Protein AF-A0AAW7JNL6-F1 (afdb_monomer_lite)

Foldseek 3Di:
DVVVVVVVVLVCLLVQQLCCCVVPPVQPSVLLVQQNVVLSVLLVVLVVCCVVDVDPDPSVVSSVVSLCVCCDPVHPCNVVNCSNNVSGDPVSSVVVVVVVVVVVCVVVVVVCVVCVVVVVVVVVCVVVVVVVVVVVVVVVVCVVVVVD

Secondary structure (DSSP, 8-state):
-HHHHHHHHHHHHHHHHHHHHHHHH---HHHHHHHHHHHHHHHHHHHHHHHHS-----HHHHHHHHHHHHHSTT-TTHHHHHHHHHTS-THHHHHHHHHHHHHHHGGGHHHHHHHHHHHHHHHHHHHHHHHHHHHHHHHHHHHHHT--

Radius of gyration: 18.97 Å; chains: 1; bounding box: 42×43×53 Å

Organism: NCBI:txid1720204

Structure (mmCIF, N/CA/C/O backbone):
data_AF-A0AAW7JNL6-F1
#
_entry.id   AF-A0AAW7JNL6-F1
#
loop_
_atom_site.group_PDB
_atom_site.id
_atom_site.type_symbol
_atom_site.label_atom_id
_atom_site.label_alt_id
_atom_site.label_comp_id
_atom_site.label_asym_id
_atom_site.label_entity_id
_atom_site.label_seq_id
_atom_site.pdbx_PDB_ins_code
_atom_site.Cartn_x
_atom_site.Cartn_y
_atom_site.C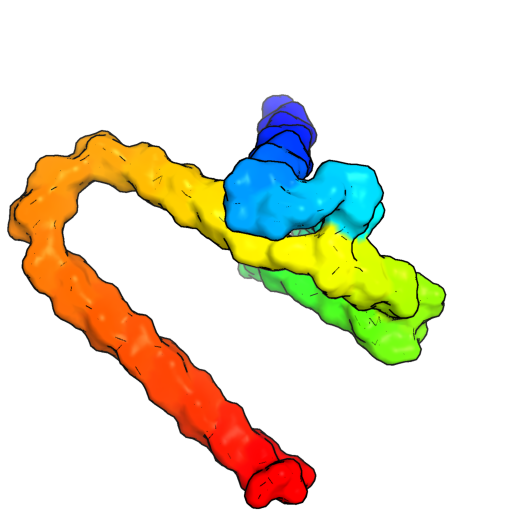artn_z
_atom_site.occupancy
_atom_site.B_iso_or_equiv
_atom_site.auth_seq_id
_atom_site.auth_comp_id
_atom_site.auth_asym_id
_atom_site.auth_atom_id
_atom_site.pdbx_PDB_model_num
ATOM 1 N N . MET A 1 1 ? 9.157 23.268 -0.151 1.00 46.31 1 MET A N 1
ATOM 2 C CA . MET A 1 1 ? 8.656 22.507 1.013 1.00 46.31 1 MET A CA 1
ATOM 3 C C . MET A 1 1 ? 7.964 21.229 0.531 1.00 46.31 1 MET A C 1
ATOM 5 O O . MET A 1 1 ? 8.591 20.184 0.580 1.00 46.31 1 MET A O 1
ATOM 9 N N . ARG A 1 2 ? 6.799 21.315 -0.133 1.00 61.38 2 ARG A N 1
ATOM 10 C CA . ARG A 1 2 ? 6.003 20.145 -0.571 1.00 61.38 2 ARG A CA 1
ATOM 11 C C . ARG A 1 2 ? 6.712 19.130 -1.494 1.00 61.38 2 ARG A C 1
ATOM 13 O O . ARG A 1 2 ? 6.505 17.939 -1.344 1.00 61.38 2 ARG A O 1
ATOM 20 N N . ASN A 1 3 ? 7.570 19.555 -2.430 1.00 63.66 3 ASN A N 1
ATOM 21 C CA . ASN A 1 3 ? 8.227 18.622 -3.372 1.00 63.66 3 ASN A CA 1
ATOM 22 C C . ASN A 1 3 ? 9.334 17.758 -2.727 1.00 63.66 3 ASN A C 1
ATOM 24 O O . ASN A 1 3 ? 9.600 16.662 -3.210 1.00 63.66 3 ASN A O 1
ATOM 28 N N . ILE A 1 4 ? 9.973 18.244 -1.655 1.00 69.31 4 ILE A N 1
ATOM 29 C CA . ILE A 1 4 ? 11.044 17.518 -0.946 1.00 69.31 4 ILE A CA 1
ATOM 30 C C . ILE A 1 4 ? 10.434 16.409 -0.081 1.00 69.31 4 ILE A C 1
ATOM 32 O O . ILE A 1 4 ? 10.957 15.302 -0.050 1.00 69.31 4 ILE A O 1
ATOM 36 N N . GLU A 1 5 ? 9.284 16.678 0.541 1.00 74.12 5 GLU A N 1
ATOM 37 C CA . GLU A 1 5 ? 8.499 15.686 1.287 1.00 74.12 5 GLU A CA 1
ATOM 38 C C . GLU A 1 5 ? 8.066 14.526 0.383 1.00 74.12 5 GLU A C 1
ATOM 40 O O . GLU A 1 5 ? 8.262 13.368 0.733 1.00 74.12 5 GLU A O 1
ATOM 45 N N . TRP A 1 6 ? 7.559 14.818 -0.819 1.00 70.38 6 TRP A N 1
ATOM 46 C CA . TRP A 1 6 ? 7.197 13.782 -1.791 1.00 70.38 6 TRP A CA 1
ATOM 47 C C . TRP A 1 6 ? 8.393 12.932 -2.224 1.00 70.38 6 TRP A C 1
ATOM 49 O O . TRP A 1 6 ? 8.285 11.709 -2.268 1.00 70.38 6 TRP A O 1
ATOM 59 N N . ALA A 1 7 ? 9.539 13.557 -2.504 1.00 74.31 7 ALA A N 1
ATOM 60 C CA . ALA A 1 7 ? 10.760 12.833 -2.852 1.00 74.31 7 ALA A CA 1
ATOM 61 C C . ALA A 1 7 ? 11.246 11.941 -1.696 1.00 74.31 7 ALA A C 1
ATOM 63 O O . ALA A 1 7 ? 11.617 10.790 -1.919 1.00 74.31 7 ALA A O 1
ATOM 64 N N . PHE A 1 8 ? 11.182 12.442 -0.460 1.00 78.81 8 PHE A N 1
ATOM 65 C CA . PHE A 1 8 ? 11.526 11.677 0.735 1.00 78.81 8 PHE A CA 1
ATOM 66 C C . PHE A 1 8 ? 10.579 10.489 0.948 1.00 78.81 8 PHE A C 1
ATOM 68 O O . PHE A 1 8 ? 11.044 9.384 1.205 1.00 78.81 8 PHE A O 1
ATOM 75 N N . LEU A 1 9 ? 9.267 10.679 0.771 1.00 79.38 9 LEU A N 1
ATOM 76 C CA . LEU A 1 9 ? 8.271 9.607 0.875 1.00 79.38 9 LEU A CA 1
ATOM 77 C C . LEU A 1 9 ? 8.468 8.528 -0.194 1.00 79.38 9 LEU A C 1
ATOM 79 O O . LEU A 1 9 ? 8.360 7.343 0.115 1.00 79.38 9 LEU A O 1
ATOM 83 N N . PHE A 1 10 ? 8.801 8.911 -1.429 1.00 80.06 10 PHE A N 1
ATOM 84 C CA . PHE A 1 10 ? 9.119 7.950 -2.486 1.00 80.06 10 PHE A CA 1
ATOM 85 C C . PHE A 1 10 ? 10.382 7.152 -2.188 1.00 80.06 10 PHE A C 1
ATOM 87 O O . PHE A 1 10 ? 10.398 5.938 -2.376 1.00 80.06 10 PHE A O 1
ATOM 94 N N . LEU A 1 11 ? 11.424 7.818 -1.694 1.00 81.06 11 LEU A N 1
ATOM 95 C CA . LEU A 1 11 ? 12.680 7.170 -1.345 1.00 81.06 11 LEU A CA 1
ATOM 96 C C . LEU A 1 11 ? 12.504 6.228 -0.145 1.00 81.06 11 LEU A C 1
ATOM 98 O O . LEU A 1 11 ? 12.941 5.080 -0.191 1.00 81.06 11 LEU A O 1
ATOM 102 N N . LEU A 1 12 ? 11.782 6.674 0.886 1.00 81.88 12 LEU A N 1
ATOM 103 C CA . LEU A 1 12 ? 11.436 5.868 2.055 1.00 81.88 12 LEU A CA 1
ATOM 104 C C . LEU A 1 12 ? 10.569 4.662 1.673 1.00 81.88 12 LEU A C 1
ATOM 106 O O . LEU A 1 12 ? 10.811 3.559 2.154 1.00 81.88 12 LEU A O 1
ATOM 110 N N . SER A 1 13 ? 9.595 4.850 0.779 1.00 77.94 13 SER A N 1
ATOM 111 C CA . SER A 1 13 ? 8.762 3.766 0.255 1.00 77.94 13 SER A CA 1
ATOM 112 C C . SER A 1 13 ? 9.586 2.769 -0.563 1.00 77.94 13 SER A C 1
ATOM 114 O O . SER A 1 13 ? 9.475 1.572 -0.326 1.00 77.94 13 SER A O 1
ATOM 116 N N . GLY A 1 14 ? 10.465 3.230 -1.458 1.00 77.75 14 GLY A N 1
ATOM 117 C CA . GLY A 1 14 ? 11.331 2.357 -2.256 1.00 77.75 14 GLY A CA 1
ATOM 118 C C . GLY A 1 14 ? 12.281 1.515 -1.400 1.00 77.75 14 GLY A C 1
ATOM 119 O O . GLY A 1 14 ? 12.347 0.298 -1.570 1.00 77.75 14 GLY A O 1
ATOM 120 N N . ILE A 1 15 ? 12.957 2.140 -0.428 1.00 79.69 15 ILE A N 1
ATOM 121 C CA . ILE A 1 15 ? 13.842 1.442 0.520 1.00 79.69 15 ILE A CA 1
ATOM 122 C C . ILE A 1 15 ? 13.037 0.490 1.407 1.00 79.69 15 ILE A C 1
ATOM 124 O O . ILE A 1 15 ? 13.439 -0.654 1.612 1.00 79.69 15 ILE A O 1
ATOM 128 N N . GLY A 1 16 ? 11.882 0.934 1.906 1.00 78.25 16 GLY A N 1
ATOM 129 C CA . GLY A 1 16 ? 11.010 0.116 2.738 1.00 78.25 16 GLY A CA 1
ATOM 130 C C . GLY A 1 16 ? 10.499 -1.123 2.004 1.00 78.25 16 GLY A C 1
ATOM 131 O O . GLY A 1 16 ? 10.463 -2.199 2.591 1.00 78.25 16 GLY A O 1
ATOM 132 N N . ILE A 1 17 ? 10.126 -0.998 0.724 1.00 75.69 17 ILE A N 1
ATOM 133 C CA . ILE A 1 17 ? 9.625 -2.125 -0.073 1.00 75.69 17 ILE A CA 1
ATOM 134 C C . ILE A 1 17 ? 10.772 -3.094 -0.367 1.00 75.69 17 ILE A C 1
ATOM 136 O O . ILE A 1 17 ? 10.586 -4.303 -0.256 1.00 75.69 17 ILE A O 1
ATOM 140 N N . ALA A 1 18 ? 11.971 -2.586 -0.673 1.00 73.69 18 ALA A N 1
ATOM 141 C CA . ALA A 1 18 ? 13.158 -3.417 -0.859 1.00 73.69 18 ALA A CA 1
ATOM 142 C C . ALA A 1 18 ? 13.516 -4.206 0.416 1.00 73.69 18 ALA A C 1
ATOM 144 O O . ALA A 1 18 ? 13.738 -5.414 0.347 1.00 73.69 18 ALA A O 1
ATOM 145 N N . LEU A 1 19 ? 13.498 -3.552 1.584 1.00 75.31 19 LEU A N 1
ATOM 146 C CA . LEU A 1 19 ? 13.718 -4.201 2.881 1.00 75.31 19 LEU A CA 1
ATOM 147 C C . LEU A 1 19 ? 12.630 -5.230 3.201 1.00 75.31 19 LEU A C 1
ATOM 149 O O . LEU A 1 19 ? 12.949 -6.346 3.599 1.00 75.31 19 LEU A O 1
ATOM 153 N N . ALA A 1 20 ? 11.355 -4.890 3.005 1.00 71.88 20 ALA A N 1
ATOM 154 C CA . ALA A 1 20 ? 10.243 -5.796 3.275 1.00 71.88 20 ALA A CA 1
ATOM 155 C C . ALA A 1 20 ? 10.235 -7.013 2.331 1.00 71.88 20 ALA A C 1
ATOM 157 O O . ALA A 1 20 ? 9.916 -8.114 2.773 1.00 71.88 20 ALA A O 1
ATOM 158 N N . ASN A 1 21 ? 10.640 -6.854 1.068 1.00 71.44 21 ASN A N 1
ATOM 159 C CA . ASN A 1 21 ? 10.807 -7.975 0.138 1.00 71.44 21 ASN A CA 1
ATOM 160 C C . ASN A 1 21 ? 11.973 -8.888 0.532 1.00 71.44 21 ASN A C 1
ATOM 162 O O . ASN A 1 21 ? 11.824 -10.109 0.500 1.00 71.44 21 ASN A O 1
ATOM 166 N N . PHE A 1 22 ? 13.102 -8.309 0.949 1.00 67.44 22 PHE A N 1
ATOM 167 C CA . PHE A 1 22 ? 14.281 -9.075 1.352 1.00 67.44 22 PHE A CA 1
ATOM 168 C C . PHE A 1 22 ? 14.066 -9.834 2.668 1.00 67.44 22 PHE A C 1
ATOM 170 O O . PHE A 1 22 ? 14.331 -11.030 2.745 1.00 67.44 22 PHE A O 1
ATOM 177 N N . VAL A 1 23 ? 13.556 -9.146 3.693 1.00 67.56 23 VAL A N 1
ATOM 178 C CA . VAL A 1 23 ? 13.387 -9.693 5.049 1.00 67.56 23 VAL A CA 1
ATOM 179 C C . VAL A 1 23 ? 12.114 -10.530 5.173 1.00 67.56 23 VAL A C 1
ATOM 181 O O . VAL A 1 23 ? 12.109 -11.537 5.870 1.00 67.56 23 VAL A O 1
ATOM 184 N N . GLY A 1 24 ? 11.022 -10.111 4.527 1.00 61.97 24 GLY A N 1
ATOM 185 C CA . GLY A 1 24 ? 9.705 -10.727 4.697 1.00 61.97 24 GLY A CA 1
ATOM 186 C C . GLY A 1 24 ? 9.396 -11.860 3.722 1.00 61.97 24 GLY A C 1
ATOM 187 O O . GLY A 1 24 ? 8.658 -12.771 4.085 1.00 61.97 24 GLY A O 1
ATOM 188 N N . PHE A 1 25 ? 9.935 -11.821 2.498 1.00 61.50 25 PHE A N 1
ATOM 189 C CA . PHE A 1 25 ? 9.510 -12.732 1.426 1.00 61.50 25 PHE A CA 1
ATOM 190 C C . PHE A 1 25 ? 10.648 -13.500 0.743 1.00 61.50 25 PHE A C 1
ATOM 192 O O . PHE A 1 25 ? 10.368 -14.286 -0.157 1.00 61.50 25 PHE A O 1
ATOM 199 N N . HIS A 1 26 ? 11.906 -13.300 1.162 1.00 58.38 26 HIS A N 1
ATOM 200 C CA . HIS A 1 26 ? 13.099 -13.943 0.585 1.00 58.38 26 HIS A CA 1
ATOM 201 C C . HIS A 1 26 ? 13.180 -13.870 -0.952 1.00 58.38 26 HIS A C 1
ATOM 203 O O . HIS A 1 26 ? 13.796 -14.722 -1.590 1.00 58.38 26 HIS A O 1
ATOM 209 N N . VAL A 1 27 ? 12.575 -12.848 -1.563 1.00 60.97 27 VAL A N 1
ATOM 210 C CA . VAL A 1 27 ? 12.735 -12.595 -2.997 1.00 60.97 27 VAL A CA 1
ATOM 211 C C . VAL A 1 27 ? 14.040 -11.834 -3.188 1.00 60.97 27 VAL A C 1
ATOM 213 O O . VAL A 1 27 ? 14.340 -10.900 -2.436 1.00 60.97 27 VAL A O 1
ATOM 216 N N . GLY A 1 28 ? 14.837 -12.233 -4.181 1.00 57.81 28 GLY A N 1
ATOM 217 C CA . GLY A 1 28 ? 16.086 -11.551 -4.492 1.00 57.81 28 GLY A CA 1
ATOM 218 C C . GLY A 1 28 ? 15.834 -10.065 -4.752 1.00 57.81 28 GLY A C 1
ATOM 219 O O . GLY A 1 28 ? 15.008 -9.707 -5.591 1.00 57.81 28 GLY A O 1
ATOM 220 N N . ILE A 1 29 ? 16.573 -9.185 -4.066 1.00 56.88 29 ILE A N 1
ATOM 221 C CA . ILE A 1 29 ? 16.479 -7.718 -4.232 1.00 56.88 29 ILE A CA 1
ATOM 222 C C . ILE A 1 29 ? 16.605 -7.324 -5.713 1.00 56.88 29 ILE A C 1
ATOM 224 O O . ILE A 1 29 ? 15.973 -6.372 -6.157 1.00 56.88 29 ILE A O 1
ATOM 228 N N . ILE A 1 30 ? 17.385 -8.092 -6.477 1.00 57.97 30 ILE A N 1
ATOM 229 C CA . ILE A 1 30 ? 17.647 -7.897 -7.906 1.00 57.97 30 ILE A CA 1
ATOM 230 C C . ILE A 1 30 ? 16.422 -8.251 -8.770 1.00 57.97 30 ILE A C 1
ATOM 232 O O . ILE A 1 30 ? 16.139 -7.535 -9.726 1.00 57.97 30 ILE A O 1
ATOM 236 N N . GLU A 1 31 ? 15.659 -9.290 -8.418 1.00 62.88 31 GLU A N 1
ATOM 237 C CA . GLU A 1 31 ? 14.437 -9.688 -9.140 1.00 62.88 31 GLU A CA 1
ATOM 238 C C . GLU A 1 31 ? 13.250 -8.773 -8.818 1.00 62.88 31 GLU A C 1
ATOM 240 O O . GLU A 1 31 ? 12.417 -8.501 -9.678 1.00 62.88 31 GLU A O 1
ATOM 245 N N . SER A 1 32 ? 13.196 -8.235 -7.595 1.00 63.84 32 SER A N 1
ATOM 246 C CA . SER A 1 32 ? 12.151 -7.294 -7.170 1.00 63.84 32 SER A CA 1
ATOM 247 C C . SER A 1 32 ? 12.419 -5.838 -7.569 1.00 63.84 32 SER A C 1
ATOM 249 O O . SER A 1 32 ? 11.508 -5.013 -7.553 1.00 63.84 32 SER A O 1
ATOM 251 N N . LEU A 1 33 ? 13.652 -5.483 -7.932 1.00 69.94 33 LEU A N 1
ATOM 252 C CA . LEU A 1 33 ? 14.015 -4.121 -8.324 1.00 69.94 33 LEU A CA 1
ATOM 253 C C . LEU A 1 33 ? 13.187 -3.552 -9.497 1.00 69.94 33 LEU A C 1
ATOM 255 O O . LEU A 1 33 ? 12.698 -2.423 -9.364 1.00 69.94 33 LEU A O 1
ATOM 259 N N . PRO A 1 34 ? 12.985 -4.278 -10.621 1.00 70.62 34 PRO A N 1
ATOM 260 C CA . PRO A 1 34 ? 12.262 -3.735 -11.770 1.00 70.62 34 PRO A CA 1
ATOM 261 C C . PRO A 1 34 ? 10.814 -3.380 -11.441 1.00 70.62 34 PRO A C 1
ATOM 263 O O . PRO A 1 34 ? 10.346 -2.315 -11.837 1.00 70.62 34 PRO A O 1
ATOM 266 N N . GLY A 1 35 ? 10.096 -4.192 -10.666 1.00 71.25 35 GLY A N 1
ATOM 267 C CA . GLY A 1 35 ? 8.719 -3.840 -10.331 1.00 71.25 35 GLY A CA 1
ATOM 268 C C . GLY A 1 35 ? 8.611 -2.766 -9.239 1.00 71.25 35 GLY A C 1
ATOM 269 O O . GLY A 1 35 ? 7.657 -1.996 -9.274 1.00 71.25 35 GLY A O 1
ATOM 270 N N . ILE A 1 36 ? 9.588 -2.623 -8.323 1.00 76.62 36 ILE A N 1
ATOM 271 C CA . ILE A 1 36 ? 9.619 -1.480 -7.389 1.00 76.62 36 ILE A CA 1
ATOM 272 C C . ILE A 1 36 ? 9.757 -0.197 -8.207 1.00 76.62 36 ILE A C 1
ATOM 274 O O . ILE A 1 36 ? 9.024 0.763 -7.977 1.00 76.62 36 ILE A O 1
ATOM 278 N N . ALA A 1 37 ? 10.641 -0.198 -9.208 1.00 78.06 37 ALA A N 1
ATOM 279 C CA . ALA A 1 37 ? 10.798 0.926 -10.120 1.00 78.06 37 ALA A CA 1
ATOM 280 C C . ALA A 1 37 ? 9.501 1.220 -10.893 1.00 78.06 37 ALA A C 1
ATOM 282 O O . ALA A 1 37 ? 9.074 2.371 -10.939 1.00 78.06 37 ALA A O 1
ATOM 283 N N . VAL A 1 38 ? 8.823 0.199 -11.430 1.00 78.25 38 VAL A N 1
ATOM 284 C CA . VAL A 1 38 ? 7.528 0.367 -12.117 1.00 78.25 38 VAL A CA 1
ATOM 285 C C . VAL A 1 38 ? 6.469 0.960 -11.182 1.00 78.25 38 VAL A C 1
ATOM 287 O O . VAL A 1 38 ? 5.796 1.921 -11.555 1.00 78.25 38 VAL A O 1
ATOM 290 N N . LEU A 1 39 ? 6.347 0.456 -9.951 1.00 79.44 39 LEU A N 1
ATOM 291 C CA . LEU A 1 39 ? 5.396 0.971 -8.961 1.00 79.44 39 LEU A CA 1
ATOM 292 C C . LEU A 1 39 ? 5.694 2.429 -8.581 1.00 79.44 39 LEU A C 1
ATOM 294 O O . LEU A 1 39 ? 4.767 3.238 -8.481 1.00 79.44 39 LEU A O 1
ATOM 298 N N . LEU A 1 40 ? 6.971 2.789 -8.418 1.00 80.50 40 LEU A N 1
ATOM 299 C CA . LEU A 1 40 ? 7.394 4.166 -8.152 1.00 80.50 40 LEU A CA 1
ATOM 300 C C . LEU A 1 40 ? 7.084 5.093 -9.334 1.00 80.50 40 LEU A C 1
ATOM 302 O O . LEU A 1 40 ? 6.560 6.186 -9.123 1.00 80.50 40 LEU A O 1
ATOM 306 N N . VAL A 1 41 ? 7.334 4.654 -10.571 1.00 81.50 41 VAL A N 1
ATOM 307 C CA . VAL A 1 41 ? 7.034 5.426 -11.788 1.00 81.50 41 VAL A CA 1
ATOM 308 C C . VAL A 1 41 ? 5.530 5.661 -11.933 1.00 81.50 41 VAL A C 1
ATOM 310 O O . VAL A 1 41 ? 5.111 6.798 -12.143 1.00 81.50 41 VAL A O 1
ATOM 313 N N . ILE A 1 42 ? 4.701 4.627 -11.759 1.00 81.69 42 ILE A N 1
ATOM 314 C CA . ILE A 1 42 ? 3.234 4.755 -11.822 1.00 81.69 42 ILE A CA 1
ATOM 315 C C . ILE A 1 42 ? 2.733 5.711 -10.732 1.00 81.69 42 ILE A C 1
ATOM 317 O O . ILE A 1 42 ? 1.901 6.582 -10.992 1.00 81.69 42 ILE A O 1
ATOM 321 N N . SER A 1 43 ? 3.274 5.598 -9.521 1.00 80.81 43 SER A N 1
ATOM 322 C CA . SER A 1 43 ? 2.905 6.463 -8.399 1.00 80.81 43 SER A CA 1
ATOM 323 C C . SER A 1 43 ? 3.315 7.923 -8.631 1.00 80.81 43 SER A C 1
ATOM 325 O O . SER A 1 43 ? 2.564 8.845 -8.303 1.00 80.81 43 SER A O 1
ATOM 327 N N . PHE A 1 44 ? 4.474 8.153 -9.251 1.00 82.12 44 PHE A N 1
ATOM 328 C CA . PHE A 1 44 ? 4.928 9.483 -9.649 1.00 82.12 44 PHE A CA 1
ATOM 329 C C . PHE A 1 44 ? 4.032 10.092 -10.736 1.00 82.12 44 PHE A C 1
ATOM 331 O O . PHE A 1 44 ? 3.613 11.245 -10.613 1.00 82.12 44 PHE A O 1
ATOM 338 N N . LEU A 1 45 ? 3.656 9.312 -11.756 1.00 81.56 45 LEU A N 1
ATOM 339 C CA . LEU A 1 45 ? 2.710 9.748 -12.788 1.00 81.56 45 LEU A CA 1
ATOM 340 C C . LEU A 1 45 ? 1.335 10.085 -12.194 1.00 81.56 45 LEU A C 1
ATOM 342 O O . LEU A 1 45 ? 0.774 11.131 -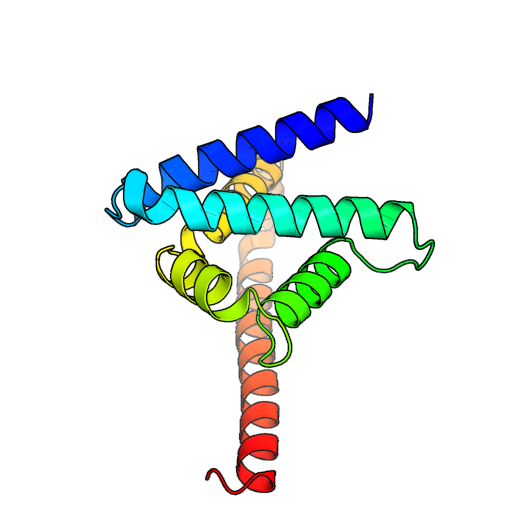12.517 1.00 81.56 45 LEU A O 1
ATOM 346 N N . GLY A 1 46 ? 0.824 9.270 -11.266 1.00 78.56 46 GLY A N 1
ATOM 347 C CA . GLY A 1 46 ? -0.434 9.548 -10.562 1.00 78.56 46 GLY A CA 1
ATOM 348 C C . GLY A 1 46 ? -0.406 10.844 -9.760 1.00 78.56 46 GLY A C 1
ATOM 349 O O . GLY A 1 46 ? -1.371 11.614 -9.781 1.00 78.56 46 GLY A O 1
ATOM 350 N N . MET A 1 47 ? 0.722 11.152 -9.122 1.00 77.62 47 MET A N 1
ATOM 351 C CA . MET A 1 47 ? 0.907 12.431 -8.443 1.00 77.62 47 MET A CA 1
ATOM 352 C C . MET A 1 47 ? 0.925 13.613 -9.416 1.00 77.62 47 MET A C 1
ATOM 354 O O . MET A 1 47 ? 0.271 14.625 -9.155 1.00 77.62 47 MET A O 1
ATOM 358 N N . LEU A 1 48 ? 1.647 13.498 -10.535 1.00 78.81 48 LEU A N 1
ATOM 359 C CA . LEU A 1 48 ? 1.678 14.542 -11.560 1.00 78.81 48 LEU A CA 1
ATOM 360 C C . LEU A 1 48 ? 0.277 14.802 -12.124 1.00 78.81 48 LEU A C 1
ATOM 362 O O . LEU A 1 48 ? -0.149 15.955 -12.187 1.00 78.81 48 LEU A O 1
ATOM 366 N N . CYS A 1 49 ? -0.474 13.745 -12.438 1.00 75.81 49 CYS A N 1
ATOM 367 C CA . CYS A 1 49 ? -1.856 13.851 -12.900 1.00 75.81 49 CYS A CA 1
ATOM 368 C C . CYS A 1 49 ? -2.766 14.526 -11.868 1.00 75.81 49 CYS A C 1
ATOM 370 O O . CYS A 1 49 ? -3.558 15.384 -12.246 1.00 75.81 49 CYS A O 1
ATOM 372 N N . THR A 1 50 ? -2.602 14.233 -10.573 1.00 70.00 50 THR A N 1
ATOM 373 C CA . THR A 1 50 ? -3.377 14.898 -9.506 1.00 70.00 50 THR A CA 1
ATOM 374 C C . THR A 1 50 ? -3.111 16.409 -9.451 1.00 70.00 50 THR A C 1
ATOM 376 O O . THR A 1 50 ? -3.969 17.189 -9.048 1.00 70.00 50 THR A O 1
ATOM 379 N N . LYS A 1 51 ? -1.915 16.851 -9.855 1.00 69.00 51 LYS A N 1
ATOM 380 C CA . LYS A 1 51 ? -1.545 18.273 -9.872 1.00 69.00 51 LYS A CA 1
ATOM 381 C C . LYS A 1 51 ? -2.043 19.006 -11.122 1.00 69.00 51 LYS A C 1
ATOM 383 O O . LYS A 1 51 ? -2.263 20.211 -11.060 1.00 69.00 51 LYS A O 1
ATOM 388 N N . ILE A 1 52 ? -2.190 18.291 -12.239 1.00 69.81 52 ILE A N 1
ATOM 389 C CA . ILE A 1 52 ? -2.637 18.833 -13.532 1.00 69.81 52 ILE A CA 1
ATOM 390 C C . ILE A 1 52 ? -4.169 18.837 -13.624 1.00 69.81 52 ILE A C 1
ATOM 392 O O . ILE A 1 52 ? -4.749 19.757 -14.195 1.00 69.81 52 ILE A O 1
ATOM 396 N N . ILE A 1 53 ? -4.827 17.828 -13.049 1.00 68.38 53 ILE A N 1
ATOM 397 C CA . ILE A 1 53 ? -6.273 17.634 -13.131 1.00 68.38 53 ILE A CA 1
ATOM 398 C C . ILE A 1 53 ? -6.903 18.036 -11.785 1.00 68.38 53 ILE A C 1
ATOM 400 O O . ILE A 1 53 ? -6.762 17.304 -10.807 1.00 68.38 53 ILE A O 1
ATOM 404 N N . PRO A 1 54 ? -7.636 19.165 -11.699 1.00 61.84 54 PRO A N 1
ATOM 405 C CA . PRO A 1 54 ? -8.221 19.676 -10.453 1.00 61.84 54 PRO A CA 1
ATOM 406 C C . PRO A 1 54 ? -9.508 18.937 -10.031 1.00 61.84 54 PRO A C 1
ATOM 408 O O . PRO A 1 54 ? -10.415 19.522 -9.440 1.00 61.84 54 PRO A O 1
ATOM 411 N N . LEU A 1 55 ? -9.621 17.645 -10.338 1.00 66.31 55 LEU A N 1
ATOM 412 C CA . LEU A 1 55 ? -10.700 16.797 -9.838 1.00 66.31 55 LEU A CA 1
ATOM 413 C C . LEU A 1 55 ? -10.363 16.394 -8.394 1.00 66.31 55 LEU A C 1
ATOM 415 O O . LEU A 1 55 ? -9.257 15.926 -8.121 1.00 66.31 55 LEU A O 1
ATOM 419 N N . LYS A 1 56 ? -11.323 16.553 -7.470 1.00 67.56 56 LYS A N 1
ATOM 420 C CA . LYS A 1 56 ? -11.208 16.221 -6.030 1.00 67.56 56 LYS A CA 1
ATOM 421 C C . LYS A 1 56 ? -11.172 14.706 -5.761 1.00 67.56 56 LYS A C 1
ATOM 423 O O . LYS A 1 56 ? -11.819 14.219 -4.838 1.00 67.56 56 LYS A O 1
ATOM 428 N N . LEU A 1 57 ? -10.462 13.948 -6.588 1.00 73.56 57 LEU A N 1
ATOM 429 C CA . LEU A 1 57 ? -10.262 12.521 -6.391 1.00 73.56 57 LEU A CA 1
ATOM 430 C C . LEU A 1 57 ? -9.012 12.289 -5.532 1.00 73.56 57 LEU A C 1
ATOM 432 O O . LEU A 1 57 ? -8.026 13.019 -5.667 1.00 73.56 57 LEU A O 1
ATOM 436 N N . PRO A 1 58 ? -9.034 11.288 -4.638 1.00 77.00 58 PRO A N 1
ATOM 437 C CA . PRO A 1 58 ? -7.852 10.922 -3.873 1.00 77.00 58 PRO A CA 1
ATOM 438 C C . PRO A 1 58 ? -6.734 10.459 -4.818 1.00 77.00 58 PRO A C 1
ATOM 440 O O . PRO A 1 58 ? -6.999 9.801 -5.822 1.00 77.00 58 PRO A O 1
ATOM 443 N N . ILE A 1 59 ? -5.474 10.743 -4.469 1.00 76.62 59 ILE A N 1
ATOM 444 C CA . ILE A 1 59 ? -4.286 10.362 -5.265 1.00 76.62 59 ILE A CA 1
ATOM 445 C C . ILE A 1 59 ? -4.291 8.864 -5.595 1.00 76.62 59 ILE A C 1
ATOM 447 O O . ILE A 1 59 ? -3.954 8.468 -6.708 1.00 76.62 59 ILE A O 1
ATOM 451 N N . VAL A 1 60 ? -4.748 8.040 -4.647 1.00 78.88 60 VAL A N 1
ATOM 452 C CA . VAL A 1 60 ? -4.871 6.585 -4.804 1.00 78.88 60 VAL A CA 1
ATOM 453 C C . VAL A 1 60 ? -5.734 6.214 -6.015 1.00 78.88 60 VAL A C 1
ATOM 455 O O . VAL A 1 60 ? -5.364 5.315 -6.758 1.00 78.88 60 VAL A O 1
ATOM 458 N N . ALA A 1 61 ? -6.824 6.942 -6.282 1.00 82.12 61 ALA A N 1
ATOM 459 C CA . ALA A 1 61 ? -7.677 6.676 -7.439 1.00 82.12 61 ALA A CA 1
ATOM 460 C C . ALA A 1 61 ? -6.943 6.935 -8.765 1.00 82.12 61 ALA A C 1
ATOM 462 O O . ALA A 1 61 ? -7.038 6.127 -9.685 1.00 82.12 61 ALA A O 1
ATOM 463 N N . TYR A 1 62 ? -6.159 8.015 -8.857 1.00 81.25 62 TYR A N 1
ATOM 464 C CA . TYR A 1 62 ? -5.355 8.296 -10.051 1.00 81.25 62 TYR A CA 1
ATOM 465 C C . TYR A 1 62 ? -4.278 7.239 -10.279 1.00 81.25 62 TYR A C 1
ATOM 467 O O . TYR A 1 62 ? -4.112 6.769 -11.402 1.00 81.25 62 TYR A O 1
ATOM 475 N N . VAL A 1 63 ? -3.574 6.835 -9.219 1.00 82.88 63 VAL A N 1
ATOM 476 C CA . VAL A 1 63 ? -2.556 5.777 -9.291 1.00 82.88 63 VAL A CA 1
ATOM 477 C C . VAL A 1 63 ? -3.187 4.454 -9.736 1.00 82.88 63 VAL A C 1
ATOM 479 O O . VAL A 1 63 ? -2.646 3.801 -10.625 1.00 82.88 63 VAL A O 1
ATOM 482 N N . SER A 1 64 ? -4.358 4.086 -9.200 1.00 82.81 64 SER A N 1
ATOM 483 C CA . SER A 1 64 ? -5.089 2.880 -9.613 1.00 82.81 64 SER A CA 1
ATOM 484 C C . SER A 1 64 ? -5.536 2.927 -11.074 1.00 82.81 64 SER A C 1
ATOM 486 O O . SER A 1 64 ? -5.383 1.933 -11.776 1.00 82.81 64 SER A O 1
ATOM 488 N N . ILE A 1 65 ? -6.044 4.064 -11.559 1.00 84.12 65 ILE A N 1
ATOM 489 C CA . ILE A 1 65 ? -6.461 4.211 -12.962 1.00 84.12 65 ILE A CA 1
ATOM 490 C C . ILE A 1 65 ? -5.253 4.108 -13.899 1.00 84.12 65 ILE A C 1
ATOM 492 O O . ILE A 1 65 ? -5.307 3.380 -14.885 1.00 84.12 65 ILE A O 1
ATOM 496 N N . ILE A 1 66 ? -4.148 4.791 -13.591 1.00 83.00 66 ILE A N 1
ATOM 497 C CA . ILE A 1 66 ? -2.932 4.740 -14.416 1.00 83.00 66 ILE A CA 1
ATOM 498 C C . ILE A 1 66 ? -2.322 3.338 -14.394 1.00 83.00 66 ILE A C 1
ATOM 500 O O . ILE A 1 66 ? -1.931 2.835 -15.443 1.00 83.00 66 ILE A O 1
ATOM 504 N N . GLY A 1 67 ? -2.286 2.682 -13.231 1.00 82.06 67 GLY A N 1
ATOM 505 C CA . GLY A 1 67 ? -1.843 1.294 -13.112 1.00 82.06 67 GLY A CA 1
ATOM 506 C C . GLY A 1 67 ? -2.709 0.339 -13.936 1.00 82.06 67 GLY A C 1
ATOM 507 O O . GLY A 1 67 ? -2.175 -0.492 -14.667 1.00 82.06 67 GLY A O 1
ATOM 508 N N . LEU A 1 68 ? -4.036 0.505 -13.892 1.00 82.75 68 LEU A N 1
ATOM 509 C CA . LEU A 1 68 ? -4.971 -0.279 -14.700 1.00 82.75 68 LEU A CA 1
ATOM 510 C C . LEU A 1 68 ? -4.743 -0.053 -16.199 1.00 82.75 68 LEU A C 1
ATOM 512 O O . LEU A 1 68 ? -4.687 -1.017 -16.954 1.00 82.75 68 LEU A O 1
ATOM 516 N N . LEU A 1 69 ? -4.569 1.198 -16.632 1.00 81.06 69 LEU A N 1
ATOM 517 C CA . LEU A 1 69 ? -4.279 1.530 -18.029 1.00 81.06 69 LEU A CA 1
ATOM 518 C C . LEU A 1 69 ? -2.933 0.955 -18.484 1.00 81.06 69 LEU A C 1
ATOM 520 O O . LEU A 1 69 ? -2.850 0.408 -19.580 1.00 81.06 69 LEU A O 1
ATOM 524 N N . ALA A 1 70 ? -1.903 1.017 -17.637 1.00 77.31 70 ALA A N 1
ATOM 525 C CA . ALA A 1 70 ? -0.586 0.457 -17.925 1.00 77.31 70 ALA A CA 1
ATOM 526 C C . ALA A 1 70 ? -0.605 -1.079 -18.032 1.00 77.31 70 ALA A C 1
ATOM 528 O O . ALA A 1 70 ? 0.129 -1.634 -18.850 1.00 77.31 70 ALA A O 1
ATOM 529 N N . ALA A 1 71 ? -1.458 -1.751 -17.249 1.00 75.69 71 ALA A N 1
ATOM 530 C CA . ALA A 1 71 ? -1.643 -3.205 -17.256 1.00 75.69 71 ALA A CA 1
ATOM 531 C C . ALA A 1 71 ? -2.691 -3.705 -18.275 1.00 75.69 71 ALA A C 1
ATOM 533 O O . ALA A 1 71 ? -2.811 -4.913 -18.507 1.00 75.69 71 ALA A O 1
ATOM 534 N N . CYS A 1 72 ? -3.466 -2.799 -18.878 1.00 74.06 72 CYS A N 1
ATOM 535 C CA . CYS A 1 72 ? -4.531 -3.130 -19.819 1.00 74.06 72 CYS A CA 1
ATOM 536 C C . CYS A 1 72 ? -3.955 -3.763 -21.104 1.00 74.06 72 CYS A C 1
ATOM 538 O O . CYS A 1 72 ? -2.904 -3.318 -21.570 1.00 74.06 72 CYS A O 1
ATOM 540 N N . PRO A 1 73 ? -4.634 -4.750 -21.734 1.00 59.84 73 PRO A N 1
ATOM 541 C CA . PRO A 1 73 ? -4.251 -5.348 -23.028 1.00 59.84 73 PRO A CA 1
ATOM 542 C C . PRO A 1 73 ? -3.945 -4.357 -24.158 1.00 59.84 73 PRO A C 1
ATOM 544 O O . PRO A 1 73 ? -3.275 -4.729 -25.113 1.00 59.84 73 PRO A O 1
ATOM 547 N N . VAL A 1 74 ? -4.424 -3.116 -24.058 1.00 63.00 74 VAL A N 1
ATOM 548 C CA . VAL A 1 74 ? -4.216 -2.050 -25.051 1.00 63.00 74 VAL A CA 1
ATOM 549 C C . VAL A 1 74 ? -2.836 -1.376 -24.912 1.00 63.00 74 VAL A C 1
ATOM 551 O O . VAL A 1 74 ? -2.387 -0.693 -25.828 1.00 63.00 74 VAL A O 1
ATOM 554 N N . SER A 1 75 ? -2.139 -1.561 -23.786 1.00 61.12 75 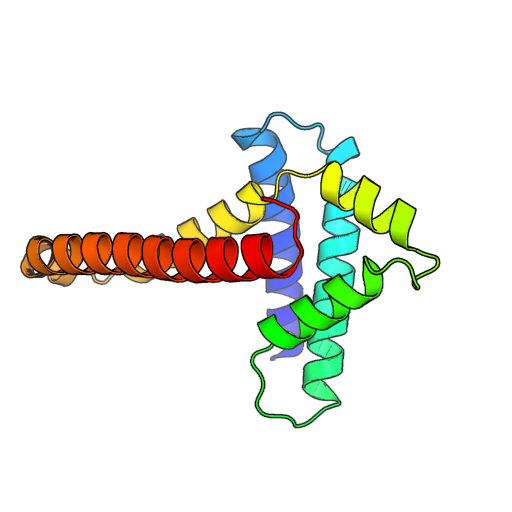SER A N 1
ATOM 555 C CA . SER A 1 75 ? -0.849 -0.920 -23.506 1.00 61.12 75 SER A CA 1
ATOM 556 C C . SER A 1 75 ? 0.336 -1.725 -24.072 1.00 61.12 75 SER A C 1
ATOM 558 O O . SER A 1 75 ? 0.488 -2.898 -23.726 1.00 61.12 75 SER A O 1
ATOM 560 N N . PRO A 1 76 ? 1.247 -1.110 -24.856 1.00 59.78 76 PRO A N 1
ATOM 561 C CA . PRO A 1 76 ? 2.429 -1.780 -25.415 1.00 59.78 76 PRO A CA 1
ATOM 562 C C . PRO A 1 76 ? 3.487 -2.162 -24.363 1.00 59.78 76 PRO A C 1
ATOM 564 O O . PRO A 1 76 ? 4.446 -2.856 -24.679 1.00 59.78 76 PRO A O 1
ATOM 567 N N . ILE A 1 77 ? 3.329 -1.713 -23.111 1.00 70.50 77 ILE A N 1
ATOM 568 C CA . ILE A 1 77 ? 4.272 -1.952 -22.001 1.00 70.50 77 ILE A CA 1
ATOM 569 C C . ILE A 1 77 ? 3.709 -3.016 -21.030 1.00 70.50 77 ILE A C 1
ATOM 571 O O . ILE A 1 77 ? 4.282 -3.292 -19.976 1.00 70.50 77 ILE A O 1
ATOM 575 N N . ARG A 1 78 ? 2.579 -3.648 -21.381 1.00 69.00 78 ARG A N 1
ATOM 576 C CA . ARG A 1 78 ? 1.851 -4.587 -20.521 1.00 69.00 78 ARG A CA 1
ATOM 577 C C . ARG A 1 78 ? 2.701 -5.756 -20.043 1.00 69.00 78 ARG A C 1
ATOM 579 O O . ARG A 1 78 ? 2.741 -5.988 -18.840 1.00 69.00 78 ARG A O 1
ATOM 586 N N . ASP A 1 79 ? 3.353 -6.486 -20.946 1.00 69.12 79 ASP A N 1
ATOM 587 C CA . ASP A 1 79 ? 4.116 -7.686 -20.576 1.00 69.12 79 ASP A CA 1
ATOM 588 C C . ASP A 1 79 ? 5.227 -7.354 -19.580 1.00 69.12 79 ASP A C 1
ATOM 590 O O . ASP A 1 79 ? 5.413 -8.062 -18.594 1.00 69.12 79 ASP A O 1
ATOM 594 N N . PHE A 1 80 ? 5.889 -6.209 -19.761 1.00 71.12 80 PHE A N 1
ATOM 595 C CA . PHE A 1 80 ? 6.908 -5.733 -18.833 1.00 71.12 80 PHE A CA 1
ATOM 596 C C . PHE A 1 80 ? 6.320 -5.330 -17.474 1.00 71.12 80 PHE A C 1
ATOM 598 O O . PHE A 1 80 ? 6.872 -5.703 -16.442 1.00 71.12 80 PHE A O 1
ATOM 605 N N . VAL A 1 81 ? 5.196 -4.604 -17.442 1.00 72.94 81 VAL A N 1
ATOM 606 C CA . VAL A 1 81 ? 4.545 -4.181 -16.186 1.00 72.94 81 VAL A CA 1
ATOM 607 C C . VAL A 1 81 ? 4.003 -5.382 -15.421 1.00 72.94 81 VAL A C 1
ATOM 60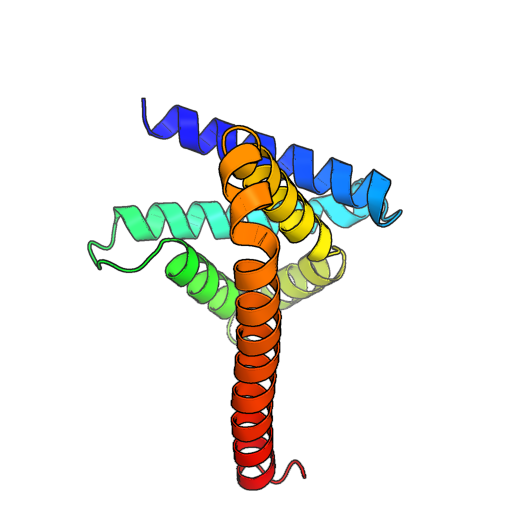9 O O . VAL A 1 81 ? 4.244 -5.497 -14.224 1.00 72.94 81 VAL A O 1
ATOM 612 N N . VAL A 1 82 ? 3.311 -6.298 -16.096 1.00 76.00 82 VAL A N 1
ATOM 613 C CA . VAL A 1 82 ? 2.709 -7.478 -15.467 1.00 76.00 82 VAL A CA 1
ATOM 614 C C . VAL A 1 82 ? 3.787 -8.448 -14.987 1.00 76.00 82 VAL A C 1
ATOM 616 O O . VAL A 1 82 ? 3.701 -8.906 -13.851 1.00 76.00 82 VAL A O 1
ATOM 619 N N . ALA A 1 83 ? 4.832 -8.709 -15.780 1.00 74.00 83 ALA A N 1
ATOM 620 C CA . ALA A 1 83 ? 5.945 -9.556 -15.351 1.00 74.00 83 ALA A CA 1
ATOM 621 C C . ALA A 1 83 ? 6.730 -8.929 -14.187 1.00 74.00 83 ALA A C 1
ATOM 623 O O . ALA A 1 83 ? 7.049 -9.614 -13.218 1.00 74.00 83 ALA A O 1
ATOM 624 N N . SER A 1 84 ? 6.988 -7.618 -14.238 1.00 70.44 84 SER A N 1
ATOM 625 C CA . SER A 1 84 ? 7.748 -6.922 -13.191 1.00 70.44 84 SER A CA 1
ATOM 626 C C . SER A 1 84 ? 6.966 -6.797 -11.884 1.00 70.44 84 SER A C 1
ATOM 628 O O . SER A 1 84 ? 7.545 -6.942 -10.813 1.00 70.44 84 SER A O 1
ATOM 630 N N . VAL A 1 85 ? 5.656 -6.536 -11.944 1.00 73.00 85 VAL A N 1
ATOM 631 C CA . VAL A 1 85 ? 4.796 -6.487 -10.749 1.00 73.00 85 VAL A CA 1
ATOM 632 C C . VAL A 1 85 ? 4.531 -7.895 -10.212 1.00 73.00 85 VAL A C 1
ATOM 634 O O . VAL A 1 85 ? 4.498 -8.075 -8.999 1.00 73.00 85 VAL A O 1
ATOM 637 N N . GLY A 1 86 ? 4.404 -8.898 -11.086 1.00 69.06 86 GLY A N 1
ATOM 638 C CA . GLY A 1 86 ? 4.262 -10.305 -10.700 1.00 69.06 86 GLY A CA 1
ATOM 639 C C . GLY A 1 86 ? 5.500 -10.885 -10.010 1.00 69.06 86 GLY A C 1
ATOM 640 O O . GLY A 1 86 ? 5.369 -11.791 -9.194 1.00 69.06 86 GLY A O 1
ATOM 641 N N . ALA A 1 87 ? 6.686 -10.330 -10.274 1.00 67.69 87 ALA A N 1
ATOM 642 C CA . ALA A 1 87 ? 7.929 -10.687 -9.589 1.00 67.69 87 ALA A CA 1
ATOM 643 C C . ALA A 1 87 ? 8.036 -10.123 -8.155 1.00 67.69 87 ALA A C 1
ATOM 645 O O . ALA A 1 87 ? 9.033 -10.362 -7.473 1.00 67.69 87 ALA A O 1
ATOM 646 N N . ILE A 1 88 ? 7.041 -9.359 -7.682 1.00 70.44 88 ILE A N 1
ATOM 647 C CA . ILE A 1 88 ? 7.071 -8.701 -6.371 1.00 70.44 88 ILE A CA 1
ATOM 648 C C . ILE A 1 88 ? 5.900 -9.130 -5.509 1.00 70.44 88 ILE A C 1
ATOM 650 O O . ILE A 1 88 ? 4.750 -9.186 -5.941 1.00 70.44 88 ILE A O 1
ATOM 654 N N . ASN A 1 89 ? 6.180 -9.299 -4.221 1.00 75.25 89 ASN A N 1
ATOM 655 C CA . ASN A 1 89 ? 5.140 -9.443 -3.221 1.00 75.25 89 ASN A CA 1
ATOM 656 C C . ASN A 1 89 ? 4.521 -8.081 -2.884 1.00 75.25 89 ASN A C 1
ATOM 658 O O . ASN A 1 89 ? 5.099 -7.272 -2.158 1.00 75.25 89 ASN A O 1
ATOM 662 N N . LEU A 1 90 ? 3.293 -7.843 -3.354 1.00 75.75 90 LEU A N 1
ATOM 663 C CA . LEU A 1 90 ? 2.509 -6.644 -3.011 1.00 75.75 90 LEU A CA 1
ATOM 664 C C . LEU A 1 90 ? 2.208 -6.516 -1.507 1.00 75.75 90 LEU A C 1
ATOM 666 O O . LEU A 1 90 ? 1.833 -5.444 -1.032 1.00 75.75 90 LEU A O 1
ATOM 670 N N . THR A 1 91 ? 2.436 -7.580 -0.740 1.00 78.19 91 THR A N 1
ATOM 671 C CA . THR A 1 91 ? 2.377 -7.572 0.721 1.00 78.19 91 THR A CA 1
ATOM 672 C C . THR A 1 91 ? 3.450 -6.673 1.342 1.00 78.19 91 THR A C 1
ATOM 674 O O . THR A 1 91 ? 3.204 -6.089 2.390 1.00 78.19 91 THR A O 1
ATOM 677 N N . ALA A 1 92 ? 4.610 -6.482 0.704 1.00 79.19 92 ALA A N 1
ATOM 678 C CA . ALA A 1 92 ? 5.664 -5.607 1.224 1.00 79.19 92 ALA A CA 1
ATOM 679 C C . ALA A 1 92 ? 5.198 -4.138 1.398 1.00 79.19 92 ALA A C 1
ATOM 681 O O . ALA A 1 92 ? 5.304 -3.610 2.509 1.00 79.19 92 ALA A O 1
ATOM 682 N N . PRO A 1 93 ? 4.609 -3.479 0.376 1.00 78.06 93 PRO A N 1
ATOM 683 C CA . PRO A 1 93 ? 3.958 -2.177 0.542 1.00 78.06 93 PRO A CA 1
ATOM 684 C C . PRO A 1 93 ? 2.868 -2.154 1.626 1.00 78.06 93 PRO A C 1
ATOM 686 O O . PRO A 1 93 ? 2.803 -1.206 2.408 1.00 78.06 93 PRO A O 1
ATOM 689 N N . LEU A 1 94 ? 2.029 -3.196 1.703 1.00 83.31 94 LEU A N 1
ATOM 690 C CA . LEU A 1 94 ? 0.962 -3.310 2.708 1.00 83.31 94 LEU A CA 1
ATOM 691 C C . LEU A 1 94 ? 1.526 -3.348 4.135 1.00 83.31 94 LEU A C 1
ATOM 693 O O . LEU A 1 94 ? 1.006 -2.666 5.017 1.00 83.31 94 LEU A O 1
ATOM 697 N N . THR A 1 95 ? 2.622 -4.075 4.349 1.00 83.69 95 THR A N 1
ATOM 698 C CA . THR A 1 95 ? 3.323 -4.143 5.636 1.00 83.69 95 THR A CA 1
ATOM 699 C C . THR A 1 95 ? 3.851 -2.778 6.064 1.00 83.69 95 THR A C 1
ATOM 701 O O . THR A 1 95 ? 3.710 -2.416 7.230 1.00 83.69 95 THR A O 1
ATOM 704 N N . LEU A 1 96 ? 4.408 -1.981 5.143 1.00 83.38 96 LEU A N 1
ATOM 705 C CA . LEU A 1 96 ? 4.864 -0.623 5.467 1.00 83.38 96 LEU A CA 1
ATOM 706 C C . LEU A 1 96 ? 3.711 0.290 5.867 1.00 83.38 96 LEU A C 1
ATOM 708 O O . LEU A 1 96 ? 3.815 1.005 6.859 1.00 83.38 96 LEU A O 1
ATOM 712 N N . VAL A 1 97 ? 2.606 0.266 5.117 1.00 85.12 97 VAL A N 1
ATOM 713 C CA . VAL A 1 97 ? 1.415 1.058 5.456 1.00 85.12 97 VAL A CA 1
ATOM 714 C C . VAL A 1 97 ? 0.871 0.633 6.819 1.00 85.12 97 VAL A C 1
ATOM 716 O O . VAL A 1 97 ? 0.560 1.491 7.642 1.00 85.12 97 VAL A O 1
ATOM 719 N N . GLY A 1 98 ? 0.832 -0.674 7.093 1.00 85.94 98 GLY A N 1
ATOM 720 C CA . GLY A 1 98 ? 0.470 -1.217 8.401 1.00 85.94 98 GLY A CA 1
ATOM 721 C C . GLY A 1 98 ? 1.403 -0.743 9.519 1.00 85.94 98 GLY A C 1
ATOM 722 O O . GLY A 1 98 ? 0.928 -0.336 10.577 1.00 85.94 98 GLY A O 1
ATOM 723 N N . ALA A 1 99 ? 2.715 -0.717 9.277 1.00 87.88 99 ALA A N 1
ATOM 724 C CA . ALA A 1 99 ? 3.701 -0.223 10.234 1.00 87.88 99 ALA A CA 1
ATOM 725 C C . ALA A 1 99 ? 3.527 1.278 10.515 1.00 87.88 99 ALA A C 1
ATOM 727 O O . ALA A 1 99 ? 3.486 1.678 11.676 1.00 87.88 99 ALA A O 1
ATOM 728 N N . PHE A 1 100 ? 3.351 2.111 9.484 1.00 86.06 100 PHE A N 1
ATOM 729 C CA . PHE A 1 100 ? 3.087 3.543 9.661 1.00 86.06 100 PHE A CA 1
ATOM 730 C C . PHE A 1 100 ? 1.761 3.803 10.380 1.00 86.06 100 PHE A C 1
ATOM 732 O O . PHE A 1 100 ? 1.705 4.659 11.263 1.00 86.06 100 PHE A O 1
ATOM 739 N N . ALA A 1 101 ? 0.713 3.040 10.059 1.00 86.31 101 ALA A N 1
ATOM 740 C CA . ALA A 1 101 ? -0.558 3.105 10.770 1.00 86.31 101 ALA A CA 1
ATOM 741 C C . ALA A 1 101 ? -0.387 2.724 12.251 1.00 86.31 101 ALA A C 1
ATOM 743 O O . ALA A 1 101 ? -0.851 3.453 13.126 1.00 86.31 101 ALA A O 1
ATOM 744 N N . GLY A 1 102 ? 0.349 1.650 12.551 1.00 85.81 102 GLY A N 1
ATOM 745 C CA . GLY A 1 102 ? 0.658 1.241 13.922 1.00 85.81 102 GLY A CA 1
ATOM 746 C C . GLY A 1 102 ? 1.441 2.303 14.699 1.00 85.81 102 GLY A C 1
ATOM 747 O O . GLY A 1 102 ? 1.061 2.652 15.816 1.00 85.81 102 GLY A O 1
ATOM 748 N N . ILE A 1 103 ? 2.477 2.888 14.088 1.00 88.81 103 ILE A N 1
ATOM 749 C CA . ILE A 1 103 ? 3.251 3.987 14.685 1.00 88.81 103 ILE A CA 1
ATOM 750 C C . ILE A 1 103 ? 2.349 5.201 14.943 1.00 88.81 103 ILE A C 1
ATOM 752 O O . ILE A 1 103 ? 2.424 5.790 16.018 1.00 88.81 103 ILE A O 1
ATOM 756 N N . SER A 1 104 ? 1.447 5.547 14.020 1.00 86.38 104 SER A N 1
ATOM 757 C CA . SER A 1 104 ? 0.529 6.684 14.194 1.00 86.38 104 SER A CA 1
ATOM 758 C C . SER A 1 104 ? -0.444 6.525 15.372 1.00 86.38 104 SER A C 1
ATOM 760 O O . SER A 1 104 ? -0.902 7.516 15.934 1.00 86.38 104 SER A O 1
ATOM 762 N N . ILE A 1 105 ? -0.729 5.284 15.775 1.00 85.69 105 ILE A N 1
ATOM 763 C CA . ILE A 1 105 ? -1.632 4.946 16.885 1.00 85.69 105 ILE A CA 1
ATOM 764 C C . ILE A 1 105 ? -0.876 4.830 18.222 1.00 85.69 105 ILE A C 1
ATOM 766 O O . ILE A 1 105 ? -1.500 4.816 19.284 1.00 85.69 105 ILE A O 1
ATOM 770 N N . SER A 1 106 ? 0.460 4.796 18.202 1.00 83.62 106 SER A N 1
ATOM 771 C CA . SER A 1 106 ? 1.289 4.553 19.393 1.00 83.62 106 SER A CA 1
ATOM 772 C C . SER A 1 106 ? 1.073 5.568 20.528 1.00 83.62 106 SER A C 1
ATOM 774 O O . SER A 1 106 ? 1.096 5.191 21.697 1.00 83.62 106 SER A O 1
ATOM 776 N N . ASP A 1 107 ? 0.762 6.823 20.204 1.00 84.81 107 ASP A N 1
ATOM 777 C CA . ASP A 1 107 ? 0.473 7.875 21.192 1.00 84.81 107 ASP A CA 1
ATOM 778 C C . ASP A 1 107 ? -0.935 7.747 21.821 1.00 84.81 107 ASP A C 1
ATOM 780 O O . ASP A 1 107 ? -1.211 8.248 22.908 1.00 84.81 107 ASP A O 1
ATOM 784 N N . GLN A 1 108 ? -1.846 7.008 21.177 1.00 86.19 108 GLN A N 1
ATOM 785 C CA . GLN A 1 108 ? -3.240 6.845 21.615 1.00 86.19 108 GLN A CA 1
ATOM 786 C C . GLN A 1 108 ? -3.515 5.485 22.272 1.00 86.19 108 GLN A C 1
ATOM 788 O O . GLN A 1 108 ? -4.672 5.141 22.534 1.00 86.19 108 GLN A O 1
ATOM 793 N N . LEU A 1 109 ? -2.474 4.711 22.596 1.00 83.44 109 LEU A N 1
ATOM 794 C CA . LEU A 1 109 ? -2.609 3.363 23.163 1.00 83.44 109 LEU A CA 1
ATOM 795 C C . LEU A 1 109 ? -3.467 3.322 24.436 1.00 83.44 109 LEU A C 1
ATOM 797 O O . LEU A 1 109 ? -4.224 2.375 24.632 1.00 83.44 109 LEU A O 1
ATOM 801 N N . GLY A 1 110 ? -3.424 4.363 25.274 1.00 82.88 110 GLY A N 1
ATOM 802 C CA . GLY A 1 110 ? -4.259 4.447 26.479 1.00 82.88 110 GLY A CA 1
ATOM 803 C C . GLY A 1 110 ? -5.763 4.557 26.184 1.00 82.88 110 GLY A C 1
ATOM 804 O O . GLY A 1 110 ? -6.583 3.962 26.887 1.00 82.88 110 GLY A O 1
ATOM 805 N N . PHE A 1 111 ? -6.137 5.278 25.124 1.00 83.75 111 PHE A N 1
ATOM 806 C CA . PHE A 1 111 ? -7.521 5.368 24.652 1.00 83.75 111 PHE A CA 1
ATOM 807 C C . PHE A 1 111 ? -7.965 4.048 24.009 1.00 83.75 111 PHE A C 1
ATOM 809 O O . PHE A 1 111 ? -9.037 3.529 24.333 1.00 83.75 111 PHE A O 1
ATOM 816 N N . PHE A 1 112 ? -7.092 3.449 23.194 1.00 79.50 112 PHE A N 1
ATOM 817 C CA . PHE A 1 112 ? -7.302 2.121 22.617 1.00 79.50 112 PHE A CA 1
ATOM 818 C C . PHE A 1 112 ? -7.469 1.039 23.686 1.00 79.50 112 PHE A C 1
ATOM 820 O O . PHE A 1 112 ? -8.340 0.193 23.543 1.00 79.50 112 PHE A O 1
ATOM 827 N N . ALA A 1 113 ? -6.717 1.067 24.787 1.00 81.25 113 ALA A N 1
ATOM 828 C CA . ALA A 1 113 ? -6.866 0.089 25.865 1.00 81.25 113 ALA A CA 1
ATOM 829 C C . ALA A 1 113 ? -8.232 0.201 26.564 1.00 81.25 113 ALA A C 1
ATOM 831 O O . ALA A 1 113 ? -8.872 -0.810 26.848 1.00 81.25 113 ALA A O 1
ATOM 832 N N . LYS A 1 114 ? -8.726 1.426 26.787 1.00 86.56 114 LYS A N 1
ATOM 833 C CA . LYS A 1 114 ? -10.052 1.654 27.386 1.00 86.56 114 LYS A CA 1
ATOM 834 C C . LYS A 1 114 ? -11.209 1.324 26.437 1.00 86.56 114 LYS A C 1
ATOM 836 O O . LYS A 1 114 ? -12.266 0.904 26.901 1.00 86.56 114 LYS A O 1
ATOM 841 N N . GLN A 1 115 ? -11.037 1.513 25.127 1.00 83.75 115 GLN A N 1
ATOM 842 C CA . GLN A 1 115 ? -12.089 1.303 24.120 1.00 83.75 115 GLN A CA 1
ATOM 843 C C . GLN A 1 115 ? -11.911 0.020 23.282 1.00 83.75 115 GLN A C 1
ATOM 845 O O . GLN A 1 115 ? -12.744 -0.285 22.425 1.00 83.75 115 GLN A O 1
ATOM 850 N N . GLY A 1 116 ? -10.868 -0.765 23.555 1.00 83.12 116 GLY A N 1
ATOM 851 C CA . GLY A 1 116 ? -10.386 -1.841 22.688 1.00 83.12 116 GLY A CA 1
ATOM 852 C C . GLY A 1 116 ? -11.423 -2.920 22.423 1.00 83.12 116 GLY A C 1
ATOM 853 O O . GLY A 1 116 ? -11.618 -3.306 21.277 1.00 83.12 116 GLY A O 1
ATOM 854 N N . GLY A 1 117 ? -12.182 -3.325 23.446 1.00 86.81 117 GLY A N 1
ATOM 855 C CA . GLY A 1 117 ? -13.249 -4.317 23.278 1.00 86.81 117 GLY A CA 1
ATOM 856 C C . GLY A 1 117 ? -14.311 -3.891 22.256 1.00 86.81 117 GLY A C 1
ATOM 857 O O . GLY A 1 117 ? -14.739 -4.699 21.436 1.00 86.81 117 GLY A O 1
ATOM 858 N N . LYS A 1 118 ? -14.688 -2.604 22.232 1.00 89.56 118 LYS A N 1
ATOM 859 C CA . LYS A 1 118 ? -15.643 -2.076 21.242 1.00 89.56 118 LYS A CA 1
ATOM 860 C C . LYS A 1 118 ? -15.012 -1.996 19.852 1.00 89.56 118 LYS A C 1
ATOM 862 O O . LYS A 1 118 ? -15.663 -2.345 18.874 1.00 89.56 118 LYS A O 1
ATOM 867 N N . MET A 1 119 ? -13.749 -1.578 19.766 1.00 85.31 119 MET A N 1
ATOM 868 C CA . MET A 1 119 ? -13.024 -1.506 18.493 1.00 85.31 119 MET A CA 1
ATOM 869 C C . MET A 1 119 ? -12.825 -2.880 17.849 1.00 85.31 119 MET A C 1
ATOM 871 O O . MET A 1 119 ? -12.978 -2.994 16.638 1.00 85.31 119 MET A O 1
ATOM 875 N N . VAL A 1 120 ? -12.557 -3.928 18.634 1.00 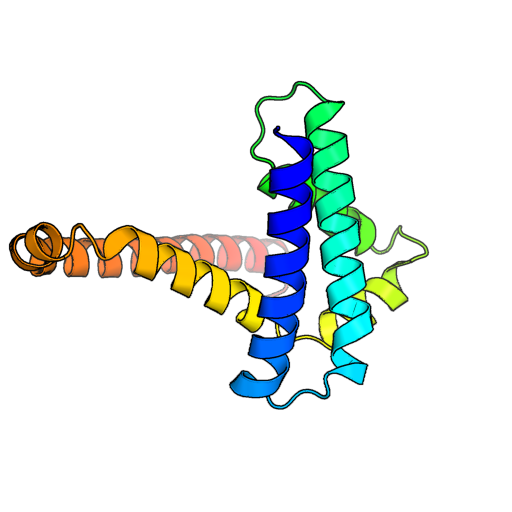89.19 120 VAL A N 1
ATOM 876 C CA . VAL A 1 120 ? -12.431 -5.302 18.121 1.00 89.19 120 VAL A CA 1
ATOM 877 C C . VAL A 1 120 ? -13.746 -5.771 17.504 1.00 89.19 120 VAL A C 1
ATOM 879 O O . VAL A 1 120 ? -13.749 -6.248 16.373 1.00 89.19 120 VAL A O 1
ATOM 882 N N . VAL A 1 121 ? -14.873 -5.583 18.198 1.00 92.69 121 VAL A N 1
ATOM 883 C CA . VAL A 1 121 ? -16.192 -5.976 17.673 1.00 92.69 121 VAL A CA 1
ATOM 884 C C . VAL A 1 121 ? -16.519 -5.222 16.382 1.00 92.69 121 VAL A C 1
ATOM 886 O O . VAL A 1 121 ? -16.927 -5.839 15.399 1.00 92.69 121 VAL A O 1
ATOM 889 N N . VAL A 1 122 ? -16.286 -3.905 16.347 1.00 92.38 122 VAL A N 1
ATOM 890 C CA . VAL A 1 122 ? -16.487 -3.094 15.133 1.00 92.38 122 VAL A CA 1
ATOM 891 C C . VAL A 1 122 ? -15.572 -3.561 13.999 1.00 92.38 122 VAL A C 1
ATOM 893 O O . VAL A 1 122 ? -16.030 -3.679 12.868 1.00 92.38 122 VAL A O 1
ATOM 896 N N . GLY A 1 123 ? -14.309 -3.883 14.291 1.00 91.12 123 GLY A N 1
ATOM 897 C CA . GLY A 1 123 ? -13.353 -4.392 13.309 1.00 91.12 123 GLY A CA 1
ATOM 898 C C . GLY A 1 123 ? -13.778 -5.730 12.703 1.00 91.12 123 GLY A C 1
ATOM 899 O O . GLY A 1 123 ? -13.755 -5.880 11.483 1.00 91.12 123 GLY A O 1
ATOM 900 N N . VAL A 1 124 ? -14.234 -6.677 13.529 1.00 94.25 124 VAL A N 1
ATOM 901 C CA . VAL A 1 124 ? -14.734 -7.982 13.064 1.00 94.25 124 VAL A CA 1
ATOM 902 C C . VAL A 1 124 ? -15.978 -7.809 12.199 1.00 94.25 124 VAL A C 1
ATOM 904 O O . VAL A 1 124 ? -16.047 -8.379 11.109 1.00 94.25 124 VAL A O 1
ATOM 907 N N . LEU A 1 125 ? -16.942 -6.997 12.638 1.00 95.19 125 LEU A N 1
ATOM 908 C CA . LEU A 1 125 ? -18.152 -6.729 11.860 1.00 95.19 125 LEU A CA 1
ATOM 909 C C . LEU A 1 125 ? -17.836 -6.026 10.537 1.00 95.19 125 LEU A C 1
ATOM 911 O O . LEU A 1 125 ? -18.404 -6.388 9.511 1.00 95.19 125 LEU A O 1
ATOM 915 N N . PHE A 1 126 ? -16.906 -5.070 10.533 1.00 95.44 126 PHE A N 1
ATOM 916 C CA . PHE A 1 126 ? -16.491 -4.362 9.325 1.00 95.44 126 PHE A CA 1
ATOM 917 C C . PHE A 1 126 ? -15.795 -5.291 8.321 1.00 95.44 126 PHE A C 1
ATOM 919 O O . PHE A 1 126 ? -16.164 -5.303 7.147 1.00 95.44 126 PHE A O 1
ATOM 926 N N . MET A 1 127 ? -14.836 -6.106 8.773 1.00 93.69 127 MET A N 1
ATOM 927 C CA . MET A 1 127 ? -14.132 -7.058 7.904 1.00 93.69 127 MET A CA 1
ATOM 928 C C . MET A 1 127 ? -15.081 -8.119 7.349 1.00 93.69 127 MET A C 1
ATOM 930 O O . MET A 1 127 ? -15.068 -8.392 6.149 1.00 93.69 127 MET A O 1
ATOM 934 N N . THR A 1 128 ? -15.962 -8.654 8.198 1.00 94.81 128 THR A N 1
ATOM 935 C CA . THR A 1 128 ? -16.977 -9.627 7.779 1.00 94.81 128 THR A CA 1
ATOM 936 C C . THR A 1 128 ? -17.957 -9.001 6.787 1.00 94.81 128 THR A C 1
ATOM 938 O O . THR A 1 128 ? -18.216 -9.577 5.737 1.00 94.81 128 THR A O 1
ATOM 941 N N . GLY A 1 129 ? -18.468 -7.801 7.072 1.00 95.38 129 GLY A N 1
ATOM 942 C CA . GLY A 1 129 ? -19.419 -7.104 6.206 1.00 95.38 129 GLY A CA 1
ATOM 943 C C . GLY A 1 129 ? -18.831 -6.752 4.840 1.00 95.38 129 GLY A C 1
ATOM 944 O O . GLY A 1 129 ? -19.471 -6.995 3.819 1.00 95.38 129 GLY A O 1
ATOM 945 N N . SER A 1 130 ? -17.596 -6.243 4.808 1.00 94.50 130 SER A N 1
ATOM 946 C CA . SER A 1 130 ? -16.884 -5.932 3.562 1.00 94.50 130 SER A CA 1
ATOM 947 C C . SER A 1 130 ? -16.666 -7.184 2.708 1.00 94.50 130 SER A C 1
ATOM 949 O O . SER A 1 130 ? -16.946 -7.180 1.505 1.00 94.50 130 SER A O 1
ATOM 951 N N . PHE A 1 131 ? -16.239 -8.285 3.336 1.00 95.12 131 PHE A N 1
ATOM 952 C CA . PHE A 1 131 ? -16.050 -9.561 2.653 1.00 95.12 131 PHE A CA 1
ATOM 953 C C . PHE A 1 131 ? -17.366 -10.112 2.094 1.00 95.12 131 PHE A C 1
ATOM 955 O O . PHE A 1 131 ? -17.433 -10.430 0.910 1.00 95.12 131 PHE A O 1
ATOM 962 N N . VAL A 1 132 ? -18.423 -10.176 2.911 1.00 95.81 132 VAL A N 1
ATOM 963 C CA . VAL A 1 132 ? -19.730 -10.716 2.501 1.00 95.81 132 VAL A CA 1
ATOM 964 C C . VAL A 1 132 ? -20.328 -9.901 1.357 1.00 95.81 132 VAL A C 1
ATOM 966 O O . VAL A 1 132 ? -20.770 -10.480 0.368 1.00 95.81 132 VAL A O 1
ATOM 969 N N . LEU A 1 133 ? -20.302 -8.568 1.440 1.00 94.56 133 LEU A N 1
ATOM 970 C CA . LEU A 1 133 ? -20.827 -7.715 0.374 1.00 94.56 133 LEU A CA 1
ATOM 971 C C . LEU A 1 133 ? -20.053 -7.911 -0.937 1.00 94.56 133 LEU A C 1
ATOM 973 O O . LEU A 1 133 ? -20.660 -8.065 -1.996 1.00 94.56 133 LEU A O 1
ATOM 977 N N . THR A 1 134 ? -18.720 -7.959 -0.861 1.00 94.00 134 THR A N 1
ATOM 978 C CA . THR A 1 134 ? -17.868 -8.190 -2.036 1.00 94.00 134 THR A CA 1
ATOM 979 C C . THR A 1 134 ? -18.111 -9.578 -2.633 1.00 94.00 134 THR A C 1
ATOM 981 O O . THR A 1 134 ? -18.200 -9.706 -3.851 1.00 94.00 134 THR A O 1
ATOM 984 N N . ALA A 1 135 ? -18.286 -10.606 -1.797 1.00 93.50 135 ALA A N 1
ATOM 985 C CA . ALA A 1 135 ? -18.583 -11.968 -2.232 1.00 93.50 135 ALA A CA 1
ATOM 986 C C . ALA A 1 135 ? -19.944 -12.069 -2.938 1.00 93.50 135 ALA A C 1
ATOM 988 O O . ALA A 1 135 ? -20.033 -12.693 -3.992 1.00 93.50 135 ALA A O 1
ATOM 989 N N . ILE A 1 136 ? -20.983 -11.407 -2.415 1.00 95.00 136 ILE A N 1
ATOM 990 C CA . ILE A 1 136 ? -22.312 -11.367 -3.046 1.00 95.00 136 ILE A CA 1
ATOM 991 C C . ILE A 1 136 ? -22.235 -10.703 -4.425 1.00 95.00 136 ILE A C 1
ATOM 993 O O . ILE A 1 136 ? -22.773 -11.238 -5.393 1.00 95.00 136 ILE A O 1
ATOM 997 N N . ILE A 1 137 ? -21.547 -9.560 -4.536 1.00 93.19 137 ILE A N 1
ATOM 998 C CA . ILE A 1 137 ? -21.379 -8.858 -5.817 1.00 93.19 137 ILE A CA 1
ATOM 999 C C . ILE A 1 137 ? -20.586 -9.722 -6.803 1.00 93.19 137 ILE A C 1
ATOM 1001 O O . ILE A 1 137 ? -20.983 -9.845 -7.960 1.00 93.19 137 ILE A O 1
ATOM 1005 N N . ALA A 1 138 ? -19.497 -10.350 -6.352 1.00 91.50 138 ALA A N 1
ATOM 1006 C CA . ALA A 1 138 ? -18.704 -11.251 -7.180 1.00 91.50 138 ALA A CA 1
ATOM 1007 C C . ALA A 1 138 ? -19.542 -12.433 -7.684 1.00 91.50 138 ALA A C 1
ATOM 1009 O O . ALA A 1 138 ? -19.518 -12.732 -8.873 1.00 91.50 138 ALA A O 1
ATOM 1010 N N . GLN A 1 139 ? -20.337 -13.059 -6.814 1.00 90.69 139 GLN A N 1
ATOM 1011 C CA . GLN A 1 139 ? -21.205 -14.173 -7.184 1.00 90.69 139 GLN A CA 1
ATOM 1012 C C . GLN A 1 139 ? -22.287 -13.748 -8.184 1.00 90.69 139 GLN A C 1
ATOM 1014 O O . GLN A 1 139 ? -22.491 -14.435 -9.180 1.00 90.69 139 GLN A O 1
ATOM 1019 N N . ALA A 1 140 ? -22.923 -12.591 -7.981 1.00 92.44 140 ALA A N 1
ATOM 1020 C CA . ALA A 1 140 ? -23.907 -12.054 -8.918 1.00 92.44 140 ALA A CA 1
ATOM 1021 C C . ALA A 1 140 ? -23.295 -11.754 -10.299 1.00 92.44 140 ALA A C 1
ATOM 1023 O O . ALA A 1 140 ? -23.885 -12.089 -11.325 1.00 92.44 140 ALA A O 1
ATOM 1024 N N . LEU A 1 141 ? -22.098 -11.157 -10.338 1.00 90.94 141 LEU A N 1
ATOM 1025 C CA . LEU A 1 141 ? -21.379 -10.877 -11.584 1.00 90.94 141 LEU A CA 1
ATOM 1026 C C . LEU A 1 141 ? -20.933 -12.156 -12.302 1.00 90.94 141 LEU A C 1
ATOM 1028 O O . LEU A 1 141 ? -21.041 -12.233 -13.525 1.00 90.94 141 LEU A O 1
ATOM 1032 N N . LEU A 1 142 ? -20.452 -13.159 -11.565 1.00 90.62 142 LEU A N 1
ATOM 1033 C CA . LEU A 1 142 ? -20.006 -14.436 -12.131 1.00 90.62 142 LEU A CA 1
ATOM 1034 C C . LEU A 1 142 ? -21.175 -15.250 -12.702 1.00 90.62 142 LEU A C 1
ATOM 1036 O O . LEU A 1 142 ? -21.049 -15.776 -13.805 1.00 90.62 142 LEU A O 1
ATOM 1040 N N . MET A 1 143 ? -22.328 -15.252 -12.022 1.00 88.12 143 MET A N 1
ATOM 1041 C CA . MET A 1 143 ? -23.578 -15.825 -12.542 1.00 88.12 143 MET A CA 1
ATOM 1042 C C . MET A 1 143 ? -24.051 -15.112 -13.816 1.00 88.12 143 MET A C 1
ATOM 1044 O O . MET A 1 143 ? -24.491 -15.746 -14.769 1.00 88.12 143 MET A O 1
ATOM 1048 N N . LEU A 1 144 ? -23.942 -13.780 -13.862 1.00 87.75 144 LEU A N 1
ATOM 1049 C CA . LEU A 1 144 ? -24.379 -12.988 -15.017 1.00 87.75 144 LEU A CA 1
ATOM 1050 C C . LEU A 1 144 ? -23.442 -13.137 -16.226 1.00 87.75 144 LEU A C 1
ATOM 1052 O O . LEU A 1 144 ? -23.889 -13.068 -17.368 1.00 87.75 144 LEU A O 1
ATOM 1056 N N . THR A 1 145 ? -22.149 -13.358 -15.983 1.00 85.69 145 THR A N 1
ATOM 1057 C CA . THR A 1 145 ? -21.144 -13.623 -17.028 1.00 85.69 145 THR A CA 1
ATOM 1058 C C . THR A 1 145 ? -21.058 -15.100 -17.429 1.00 85.69 145 THR A C 1
ATOM 1060 O O . THR A 1 145 ? -20.329 -15.423 -18.365 1.00 85.69 145 THR A O 1
ATOM 1063 N N . GLY A 1 146 ? -21.820 -15.987 -16.776 1.00 75.38 146 GLY A N 1
ATOM 1064 C CA . GLY A 1 146 ? -21.870 -17.422 -17.077 1.00 75.38 146 GLY A CA 1
ATOM 1065 C C . GLY A 1 146 ? -20.583 -18.179 -16.740 1.00 75.38 146 GLY A C 1
ATOM 1066 O O . GLY A 1 146 ? -20.346 -19.257 -17.278 1.00 75.38 146 GLY A O 1
ATOM 1067 N N . ALA A 1 147 ? -19.730 -17.606 -15.886 1.00 73.00 147 ALA A N 1
ATOM 1068 C CA . ALA A 1 147 ? -18.517 -18.259 -15.398 1.00 73.00 147 ALA A CA 1
ATOM 1069 C C . ALA A 1 147 ? -18.818 -19.314 -14.313 1.00 73.00 147 ALA A C 1
ATOM 1071 O O . ALA A 1 147 ? -17.963 -20.158 -14.036 1.00 73.00 147 ALA A O 1
ATOM 1072 N N . ILE A 1 148 ? -20.013 -19.249 -13.706 1.00 64.06 148 ILE A N 1
ATOM 1073 C CA . ILE A 1 148 ? -20.591 -20.212 -12.755 1.00 64.06 148 ILE A CA 1
ATOM 1074 C C . ILE A 1 148 ? -22.104 -20.270 -12.978 1.00 64.06 148 ILE A C 1
ATOM 1076 O O . ILE A 1 148 ? -22.681 -19.188 -13.235 1.00 64.06 148 ILE A O 1
#

pLDDT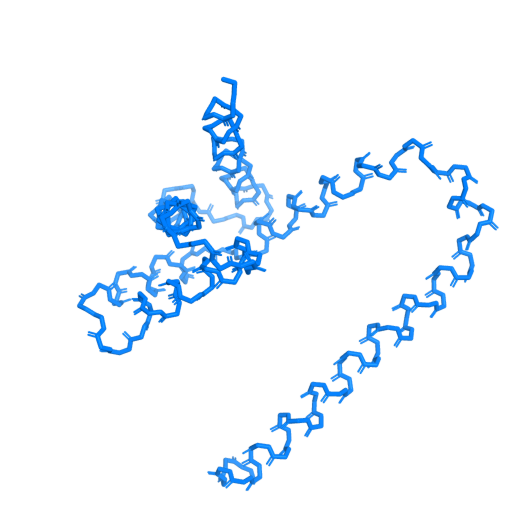: mean 78.4, std 10.17, range [46.31, 95.81]

Sequence (148 aa):
MRNIEWAFLFLLSGIGIALANFVGFHVGIIESLPGIAVLLVISFLGMLCTKIIPLKLPIVAYVSIIGLLAACPVSPIRDFVVASVGAINLTAPLTLVGAFAGISISDQLGFFAKQGGKMVVVGVLFMTGSFVLTAIIAQALLMLTGAI